Protein AF-A0A2S0WEH7-F1 (afdb_monomer_lite)

Secondary structure (DSSP, 8-state):
--EEEEEEEEEEEEE-TTS-EEEEEEEEEEEEEETTEEEEEE-TTS-EEEEETT-EEEEE-TT-SS-EEEEE-TT--GGGEEEEE-SSSSSEEEEE-SSEEEEEETTEEEEEEEEEE--GGGSSSTT-----EE---

pLDDT: mean 78.18, std 14.13, range [44.03, 96.31]

Foldseek 3Di:
DDWDWDKDWDWDWDQDPVRDTDTHDTDIATEGHRPFWLDWDQFPVRWIWTAGPQFFIWIHDPPDNYTDGQGGDHPDDSVQWAAEAEPPDAHWTWGDDPQKIFIAHSNHRHHGPDIDGRDPVVDPDPPDDRNHHYDDD

Structure (mmCIF, N/CA/C/O backbone):
data_AF-A0A2S0WEH7-F1
#
_entry.id   AF-A0A2S0WEH7-F1
#
loop_
_atom_site.group_PDB
_atom_site.id
_atom_site.type_symbol
_atom_site.label_atom_id
_atom_site.label_alt_id
_atom_site.label_comp_id
_atom_site.label_asym_id
_atom_site.label_entity_id
_atom_site.label_seq_id
_atom_site.pdbx_PDB_ins_code
_atom_site.Cartn_x
_atom_site.Cartn_y
_atom_site.Cartn_z
_atom_site.occupancy
_atom_site.B_iso_or_equiv
_atom_site.auth_seq_id
_atom_site.auth_comp_id
_atom_site.auth_asym_id
_atom_site.auth_atom_id
_atom_site.pdbx_PDB_model_num
ATOM 1 N N . MET A 1 1 ? -10.963 -15.160 -15.995 1.00 47.75 1 MET A N 1
ATOM 2 C CA . MET A 1 1 ? -10.439 -13.936 -15.354 1.00 47.75 1 MET A CA 1
ATOM 3 C C . MET A 1 1 ? -9.710 -13.142 -16.419 1.00 47.75 1 MET A C 1
ATOM 5 O O . MET A 1 1 ? -8.729 -13.649 -16.949 1.00 47.75 1 MET A O 1
ATOM 9 N N . GLU A 1 2 ? -10.223 -11.970 -16.785 1.00 44.03 2 GLU A N 1
ATOM 10 C CA . GLU A 1 2 ? -9.521 -11.043 -17.680 1.00 44.03 2 GLU A CA 1
ATOM 11 C C . GLU A 1 2 ? -8.409 -10.333 -16.908 1.00 44.03 2 GLU A C 1
ATOM 13 O O . GLU A 1 2 ? -8.618 -9.864 -15.787 1.00 44.03 2 GLU A O 1
ATOM 18 N N . ARG A 1 3 ? -7.218 -10.292 -17.502 1.00 55.59 3 ARG A N 1
ATOM 19 C CA . ARG A 1 3 ? -6.068 -9.551 -16.986 1.00 55.59 3 ARG A CA 1
ATOM 20 C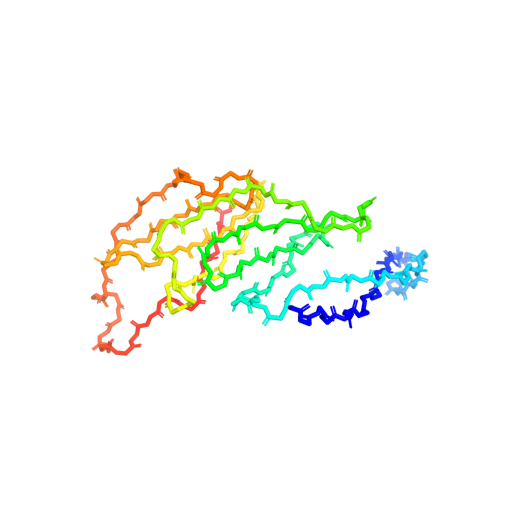 C . ARG A 1 3 ? -5.909 -8.293 -17.835 1.00 55.59 3 ARG A C 1
ATOM 22 O O . ARG A 1 3 ? -5.928 -8.412 -19.060 1.00 55.59 3 ARG A O 1
ATOM 29 N N . ASN A 1 4 ? -5.739 -7.124 -17.221 1.00 58.50 4 ASN A N 1
ATOM 30 C CA . ASN A 1 4 ? -5.392 -5.919 -17.967 1.00 58.50 4 ASN A CA 1
ATOM 31 C C . ASN A 1 4 ? -3.880 -5.820 -18.121 1.00 58.50 4 ASN A C 1
ATOM 33 O O . ASN A 1 4 ? -3.111 -6.027 -17.183 1.00 58.50 4 ASN A O 1
ATOM 37 N N . ARG A 1 5 ? -3.455 -5.468 -19.332 1.00 58.88 5 ARG A N 1
ATOM 38 C CA . ARG A 1 5 ? -2.077 -5.055 -19.574 1.00 58.88 5 ARG A CA 1
ATOM 39 C C . ARG A 1 5 ? -1.974 -3.574 -19.253 1.00 58.88 5 ARG A C 1
ATOM 41 O O . ARG A 1 5 ? -2.567 -2.747 -19.941 1.00 58.88 5 ARG A O 1
ATOM 48 N N . SER A 1 6 ? -1.235 -3.256 -18.205 1.00 57.44 6 SER A N 1
ATOM 49 C CA . SER A 1 6 ? -0.834 -1.898 -17.877 1.00 57.44 6 SER A CA 1
ATOM 50 C C . SER A 1 6 ? 0.558 -1.662 -18.438 1.00 57.44 6 SER A C 1
ATOM 52 O O . SER A 1 6 ? 1.495 -2.400 -18.145 1.00 57.44 6 SER A O 1
ATOM 54 N N . PHE A 1 7 ? 0.679 -0.636 -19.268 1.00 59.78 7 PHE A N 1
ATOM 55 C CA . PHE A 1 7 ? 1.951 -0.205 -19.826 1.00 59.78 7 PHE A CA 1
ATOM 56 C C . PHE A 1 7 ? 2.533 0.849 -18.890 1.00 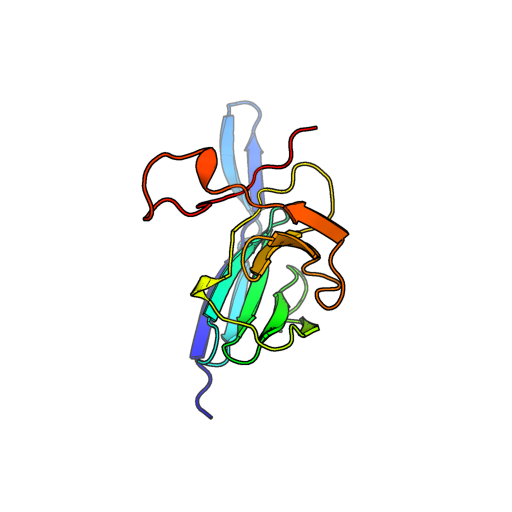59.78 7 PHE A C 1
ATOM 58 O O . PHE A 1 7 ? 1.897 1.870 -18.626 1.00 59.78 7 PHE A O 1
ATOM 65 N N . LEU A 1 8 ? 3.709 0.566 -18.347 1.00 59.88 8 LEU A N 1
ATOM 66 C CA . LEU A 1 8 ? 4.461 1.456 -17.478 1.00 59.88 8 LEU A CA 1
ATOM 67 C C . LEU A 1 8 ? 5.755 1.822 -18.193 1.00 59.88 8 LEU A C 1
ATOM 69 O O . LEU A 1 8 ? 6.469 0.953 -18.682 1.00 59.88 8 LEU A O 1
ATOM 73 N N . THR A 1 9 ? 6.075 3.107 -18.229 1.00 53.28 9 THR A N 1
ATOM 74 C CA . THR A 1 9 ? 7.368 3.582 -18.716 1.00 53.28 9 THR A CA 1
ATOM 75 C C . THR A 1 9 ? 8.192 3.984 -17.504 1.00 53.28 9 THR A C 1
ATOM 77 O O . THR A 1 9 ? 7.871 4.963 -16.832 1.00 53.28 9 THR A O 1
ATOM 80 N N . ALA A 1 10 ? 9.227 3.204 -17.200 1.00 60.03 10 ALA A N 1
ATOM 81 C CA . ALA A 1 10 ? 10.231 3.564 -16.209 1.00 60.03 10 ALA A CA 1
ATOM 82 C C . ALA A 1 10 ? 11.394 4.260 -16.918 1.00 60.03 10 ALA A C 1
ATOM 84 O O . ALA A 1 10 ? 11.746 3.904 -18.040 1.00 60.03 10 ALA A O 1
ATOM 85 N N . PHE A 1 11 ? 11.991 5.255 -16.279 1.00 60.12 11 PHE A N 1
ATOM 86 C CA . PHE A 1 11 ? 13.160 5.937 -16.813 1.00 60.12 11 PHE A CA 1
ATOM 87 C C . PHE A 1 11 ? 14.046 6.439 -15.679 1.00 60.12 11 PHE A C 1
ATOM 89 O O . PHE A 1 11 ? 13.569 6.741 -14.583 1.00 60.12 11 PHE A O 1
ATOM 96 N N . GLU A 1 12 ? 15.341 6.521 -15.945 1.00 65.38 12 GLU A N 1
ATOM 97 C CA . GLU A 1 12 ? 16.296 7.201 -15.082 1.00 65.38 12 GLU A CA 1
ATOM 98 C C . GLU A 1 12 ? 16.364 8.677 -15.481 1.00 65.38 12 GLU A C 1
ATOM 100 O O . GLU A 1 12 ? 16.206 9.033 -16.649 1.00 65.38 12 GLU A O 1
ATOM 105 N N . VAL A 1 13 ? 16.579 9.558 -14.507 1.00 70.62 13 VAL A N 1
ATOM 106 C CA . VAL A 1 13 ? 16.811 10.982 -14.767 1.00 70.62 13 VAL A CA 1
ATOM 107 C C . VAL A 1 13 ? 18.231 11.302 -14.341 1.00 70.62 13 VAL A C 1
ATOM 109 O O . VAL A 1 13 ? 18.580 11.145 -13.170 1.00 70.62 13 VAL A O 1
ATOM 112 N N . HIS A 1 14 ? 19.043 11.738 -15.296 1.00 67.25 14 HIS A N 1
ATOM 113 C CA . HIS A 1 14 ? 20.338 12.334 -15.029 1.00 67.25 14 HIS A CA 1
ATOM 114 C C . HIS A 1 14 ? 20.150 13.831 -14.787 1.00 6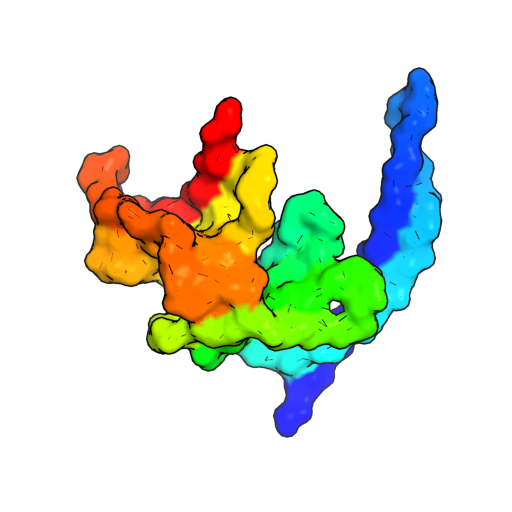7.25 14 HIS A C 1
ATOM 116 O O . HIS A 1 14 ? 19.476 14.506 -15.564 1.00 67.25 14 HIS A O 1
ATOM 122 N N . VAL A 1 15 ? 20.730 14.335 -13.700 1.00 71.44 15 VAL A N 1
ATOM 123 C CA . VAL A 1 15 ? 20.765 15.770 -13.407 1.00 71.44 15 VAL A CA 1
ATOM 124 C C . VAL A 1 15 ? 22.168 16.261 -13.731 1.00 71.44 15 VAL A C 1
ATOM 126 O O . VAL A 1 15 ? 23.126 15.897 -13.045 1.00 71.44 15 VAL A O 1
ATOM 129 N N . SER A 1 16 ? 22.277 17.041 -14.800 1.00 71.88 16 SER A N 1
ATOM 130 C CA . SER A 1 16 ? 23.531 17.656 -15.233 1.00 71.88 16 SER A CA 1
ATOM 131 C C . SER A 1 16 ? 23.881 18.858 -14.344 1.00 71.88 16 SER A C 1
ATOM 133 O O . SER A 1 16 ? 23.037 19.391 -13.626 1.00 71.88 16 SER A O 1
ATOM 135 N N . GLY A 1 17 ? 25.147 19.289 -14.362 1.00 66.12 17 GLY A N 1
ATOM 136 C CA . GLY A 1 17 ? 25.643 20.377 -13.501 1.00 66.12 17 GLY A CA 1
ATOM 137 C C . GLY A 1 17 ? 25.072 21.774 -13.794 1.00 66.12 17 GLY A C 1
ATOM 138 O O . GLY A 1 17 ? 25.369 22.712 -13.062 1.00 66.12 17 GLY A O 1
ATOM 139 N N . ASP A 1 18 ? 24.285 21.915 -14.856 1.00 83.81 18 ASP A N 1
ATOM 140 C CA . ASP A 1 18 ? 23.532 23.101 -15.273 1.00 83.81 18 ASP A CA 1
ATOM 141 C C . ASP A 1 18 ? 22.020 22.976 -14.991 1.00 83.81 18 ASP A C 1
ATOM 143 O O . ASP A 1 18 ? 21.218 23.710 -15.567 1.00 83.81 18 ASP A O 1
ATOM 147 N N . ASP A 1 19 ? 21.633 22.055 -14.101 1.00 69.38 19 ASP A N 1
ATOM 148 C CA . ASP A 1 19 ? 20.252 21.766 -13.692 1.00 69.38 19 ASP A CA 1
ATOM 149 C C . ASP A 1 19 ? 19.334 21.287 -14.834 1.00 69.38 19 ASP A C 1
ATOM 151 O O . ASP A 1 19 ? 18.106 21.265 -14.695 1.00 69.38 19 ASP A O 1
ATOM 155 N N . THR A 1 20 ? 19.897 20.846 -15.964 1.00 72.44 20 THR A N 1
ATOM 156 C CA . THR A 1 20 ? 19.110 20.183 -17.006 1.00 72.44 20 THR A CA 1
ATOM 157 C C . THR A 1 20 ? 18.817 18.735 -16.622 1.00 72.44 20 THR A C 1
ATOM 159 O O . THR A 1 20 ? 19.693 17.997 -16.161 1.00 72.44 20 THR A O 1
ATOM 162 N N . LEU A 1 21 ? 17.564 18.323 -16.828 1.00 74.88 21 LEU A N 1
ATOM 163 C CA . LEU A 1 21 ? 17.095 16.962 -16.583 1.00 74.88 21 LEU A CA 1
ATOM 164 C C . LEU A 1 21 ? 17.119 16.169 -17.889 1.00 74.88 21 LEU A C 1
ATOM 166 O O . LEU A 1 21 ? 16.286 16.402 -18.766 1.00 74.88 21 LEU A O 1
ATOM 170 N N . ASP A 1 22 ? 18.026 15.203 -17.989 1.00 75.62 22 ASP A N 1
ATOM 171 C CA . ASP A 1 22 ? 18.103 14.299 -19.133 1.00 75.62 22 ASP A CA 1
ATOM 172 C C . ASP A 1 22 ? 17.516 12.937 -18.781 1.00 75.62 22 ASP A C 1
ATOM 174 O O . ASP A 1 22 ? 17.928 12.268 -17.831 1.00 75.62 22 ASP A O 1
ATOM 178 N N . THR A 1 23 ? 16.535 12.504 -19.568 1.00 70.69 23 THR A N 1
ATOM 179 C CA . THR A 1 23 ? 15.921 11.185 -19.413 1.00 70.69 23 THR A CA 1
ATOM 180 C C . THR A 1 23 ? 16.838 10.124 -20.020 1.00 70.69 23 THR A C 1
ATOM 182 O O . THR A 1 23 ? 17.153 10.174 -21.207 1.00 70.69 23 THR A O 1
ATOM 185 N N . GLN A 1 24 ? 17.267 9.151 -19.224 1.00 64.25 24 GLN A N 1
ATOM 186 C CA . GLN A 1 24 ? 18.135 8.053 -19.645 1.00 64.25 24 GLN A CA 1
ATOM 187 C C . GLN A 1 24 ? 17.497 6.702 -19.301 1.00 64.25 24 GLN A C 1
ATOM 189 O O . GLN A 1 24 ? 16.593 6.616 -18.477 1.00 64.25 24 GLN A O 1
ATOM 194 N N . GLN A 1 25 ? 17.943 5.637 -19.972 1.00 61.75 25 GLN A N 1
ATOM 195 C CA . GLN A 1 25 ? 17.495 4.258 -19.718 1.00 61.75 25 GLN A CA 1
ATOM 196 C C . GLN A 1 25 ? 15.963 4.087 -19.666 1.00 61.75 25 GLN A C 1
ATOM 198 O O . GLN A 1 25 ? 15.408 3.481 -18.747 1.00 61.75 25 GLN A O 1
ATOM 203 N N . VAL A 1 26 ? 15.262 4.631 -20.666 1.00 63.16 26 VAL A N 1
ATOM 204 C CA . VAL A 1 26 ? 13.810 4.456 -20.792 1.00 63.16 26 VAL A CA 1
ATOM 205 C C . VAL A 1 26 ? 13.509 2.980 -21.040 1.00 63.16 26 VAL A C 1
ATOM 207 O O . VAL A 1 26 ? 13.898 2.416 -22.060 1.00 63.16 26 VAL A O 1
ATOM 210 N N . THR A 1 27 ? 12.812 2.363 -20.096 1.00 59.00 27 THR A N 1
ATOM 211 C CA . THR A 1 27 ? 12.404 0.963 -20.146 1.00 59.00 27 THR A CA 1
ATOM 212 C C . THR A 1 27 ? 10.885 0.896 -20.146 1.00 59.00 27 THR A C 1
ATOM 214 O O . THR A 1 27 ? 10.222 1.307 -19.191 1.00 59.00 27 THR A O 1
ATOM 217 N N . GLU A 1 28 ? 10.322 0.365 -21.228 1.00 56.72 28 GLU A N 1
ATOM 218 C CA . GLU A 1 28 ? 8.902 0.034 -21.293 1.00 56.72 28 GLU A CA 1
ATOM 219 C C . GLU A 1 28 ? 8.666 -1.308 -20.597 1.00 56.72 28 GLU A C 1
ATOM 221 O O . GLU A 1 28 ? 9.157 -2.353 -21.027 1.00 56.72 28 GLU A O 1
ATOM 226 N N . GLN A 1 29 ? 7.906 -1.282 -19.508 1.00 56.62 29 GLN A N 1
ATOM 227 C CA . GLN A 1 29 ? 7.431 -2.470 -18.819 1.00 56.62 29 GLN A CA 1
ATOM 228 C C . GLN A 1 29 ? 5.956 -2.692 -19.134 1.00 56.62 29 GLN A C 1
ATOM 230 O O . GLN A 1 29 ? 5.098 -1.841 -18.895 1.00 56.62 29 GLN A O 1
ATOM 235 N N . VAL A 1 30 ? 5.649 -3.880 -19.648 1.00 53.25 30 VAL A N 1
ATOM 236 C CA . VAL A 1 30 ? 4.270 -4.346 -19.785 1.00 53.25 30 VAL A CA 1
ATOM 237 C C . VAL A 1 30 ? 3.952 -5.193 -18.570 1.00 53.25 30 VAL A C 1
ATOM 239 O O . VAL A 1 30 ? 4.392 -6.334 -18.464 1.00 53.25 30 VAL A O 1
ATOM 242 N N . MET A 1 31 ? 3.166 -4.637 -17.663 1.00 58.44 31 MET A N 1
ATOM 243 C CA . MET A 1 31 ? 2.711 -5.338 -16.478 1.00 58.44 31 MET A CA 1
ATOM 244 C C . MET A 1 31 ? 1.340 -5.940 -16.734 1.00 58.44 31 MET A C 1
ATOM 246 O O . MET A 1 31 ? 0.423 -5.270 -17.209 1.00 58.44 31 MET A O 1
ATOM 250 N N . THR A 1 32 ? 1.174 -7.212 -16.395 1.00 55.25 32 THR A N 1
ATOM 251 C CA . THR A 1 32 ? -0.141 -7.848 -16.445 1.00 55.25 32 THR A CA 1
ATOM 252 C C . THR A 1 32 ? -0.766 -7.782 -15.057 1.00 55.25 32 THR A C 1
ATOM 254 O O . THR A 1 32 ? -0.521 -8.639 -14.212 1.00 55.25 32 THR A O 1
ATOM 257 N N . LEU A 1 33 ? -1.567 -6.747 -14.822 1.00 59.53 33 LEU A N 1
ATOM 258 C CA . LEU A 1 33 ? -2.309 -6.577 -13.582 1.00 59.53 33 LEU A CA 1
ATOM 259 C C . LEU A 1 33 ? -3.652 -7.315 -13.689 1.00 59.53 33 LEU A C 1
ATOM 261 O O . LEU A 1 33 ? -4.369 -7.221 -14.687 1.00 59.53 33 LEU A O 1
ATOM 265 N N . ASN A 1 34 ? -4.021 -8.068 -12.656 1.00 60.78 34 ASN A N 1
ATOM 266 C CA . ASN A 1 34 ? -5.401 -8.515 -12.518 1.00 60.78 34 ASN A CA 1
ATOM 267 C C . ASN A 1 34 ? -6.322 -7.285 -12.361 1.00 60.78 34 ASN A C 1
ATOM 269 O O . ASN A 1 34 ? -5.940 -6.274 -11.779 1.00 60.78 34 ASN A O 1
ATOM 273 N N . ASN A 1 35 ? -7.549 -7.352 -12.878 1.00 60.81 35 ASN A N 1
ATOM 274 C CA . ASN A 1 35 ? -8.519 -6.245 -12.803 1.00 60.81 35 ASN A CA 1
ATOM 275 C C . ASN A 1 35 ? -9.071 -5.974 -11.388 1.00 60.81 35 ASN A C 1
ATOM 277 O O . ASN A 1 35 ? -9.979 -5.164 -11.223 1.00 60.81 35 ASN A O 1
ATOM 281 N N . ASP A 1 36 ? -8.567 -6.666 -10.372 1.00 74.00 36 ASP A N 1
ATOM 282 C CA . ASP A 1 36 ? -9.082 -6.676 -9.008 1.00 74.00 36 ASP A CA 1
ATOM 283 C C . ASP A 1 36 ? -8.268 -5.805 -8.036 1.00 74.00 36 ASP A C 1
ATOM 285 O O . ASP A 1 36 ? -8.497 -5.884 -6.830 1.00 74.00 36 ASP A O 1
ATOM 289 N N . PHE A 1 37 ? -7.366 -4.942 -8.518 1.00 81.88 37 PHE A N 1
ATOM 290 C CA . PHE A 1 37 ? -6.609 -4.045 -7.642 1.00 81.88 37 PHE A CA 1
ATOM 291 C C . PHE A 1 37 ? -7.455 -2.906 -7.059 1.00 81.88 37 PHE A C 1
ATOM 293 O O . PHE A 1 37 ? -8.056 -2.108 -7.777 1.00 81.88 37 PHE A O 1
ATOM 300 N N . ALA A 1 38 ? -7.453 -2.802 -5.731 1.00 87.81 38 ALA A N 1
ATOM 301 C CA . ALA A 1 38 ? -8.121 -1.756 -4.964 1.00 87.81 38 ALA A CA 1
ATOM 302 C C . ALA A 1 38 ? -7.233 -0.515 -4.776 1.00 87.81 38 ALA A C 1
ATOM 304 O O . ALA A 1 38 ? -7.728 0.620 -4.737 1.00 87.81 38 ALA A O 1
ATOM 305 N N . VAL A 1 39 ? -5.922 -0.737 -4.636 1.00 89.75 39 VAL A N 1
ATOM 306 C CA . VAL A 1 39 ? -4.905 0.280 -4.348 1.00 89.75 39 VAL A CA 1
ATOM 307 C C . VAL A 1 39 ? -3.702 0.083 -5.261 1.00 89.75 39 VAL A C 1
ATOM 309 O O . VAL A 1 39 ? -3.184 -1.024 -5.371 1.00 89.75 39 VAL A O 1
ATOM 312 N N . THR A 1 40 ? -3.221 1.194 -5.820 1.00 89.56 40 THR A N 1
ATOM 313 C CA . THR A 1 40 ? -1.950 1.291 -6.546 1.00 89.56 40 THR A CA 1
ATOM 314 C C . THR A 1 40 ? -1.166 2.493 -6.025 1.00 89.56 40 THR A C 1
ATOM 316 O O . THR A 1 40 ? -1.714 3.601 -5.909 1.00 89.56 40 THR A O 1
ATOM 319 N N . ARG A 1 41 ? 0.112 2.289 -5.690 1.00 87.31 41 ARG A N 1
ATOM 320 C CA . ARG A 1 41 ? 1.004 3.337 -5.177 1.00 87.31 41 ARG A CA 1
ATOM 321 C C . ARG A 1 41 ? 2.411 3.206 -5.730 1.00 87.31 41 ARG A C 1
ATOM 323 O O . ARG A 1 41 ? 3.009 2.142 -5.648 1.00 87.31 41 ARG A O 1
ATOM 330 N N . THR A 1 42 ? 2.960 4.315 -6.206 1.00 84.56 42 THR A N 1
ATOM 331 C CA . THR A 1 42 ? 4.394 4.420 -6.467 1.00 84.56 42 THR A CA 1
ATOM 332 C C . THR A 1 42 ? 5.122 4.536 -5.135 1.00 84.56 42 THR A C 1
ATOM 334 O O . THR A 1 42 ? 4.806 5.393 -4.311 1.00 84.56 42 THR A O 1
ATOM 337 N N . LEU A 1 43 ? 6.070 3.636 -4.911 1.00 84.88 43 LEU A N 1
ATOM 338 C CA . LEU A 1 43 ? 6.926 3.597 -3.739 1.00 84.88 43 LEU A CA 1
ATOM 339 C C . LEU A 1 43 ? 8.178 4.432 -4.009 1.00 84.88 43 LEU A C 1
ATOM 341 O O . LEU A 1 43 ? 8.590 4.646 -5.150 1.00 84.88 43 LEU A O 1
ATOM 345 N N . ARG A 1 44 ? 8.826 4.892 -2.942 1.00 73.25 44 ARG A N 1
ATOM 346 C CA . ARG A 1 44 ? 9.890 5.903 -3.012 1.00 73.25 44 ARG A CA 1
ATOM 347 C C . ARG A 1 44 ? 11.071 5.540 -3.918 1.00 73.25 44 ARG A C 1
ATOM 349 O O . ARG A 1 44 ? 11.713 6.424 -4.472 1.00 73.25 44 ARG A O 1
ATOM 356 N N . ARG A 1 45 ? 11.372 4.250 -4.071 1.00 74.31 45 ARG A N 1
ATOM 357 C CA . ARG A 1 45 ? 12.451 3.756 -4.937 1.00 74.31 45 ARG A CA 1
ATOM 358 C C . ARG A 1 45 ? 11.966 3.429 -6.353 1.00 74.31 45 ARG A C 1
ATOM 360 O O . ARG A 1 45 ? 12.593 2.616 -7.012 1.00 74.31 45 ARG A O 1
ATOM 367 N N . GLY A 1 46 ? 10.861 4.009 -6.821 1.00 72.44 46 GLY A N 1
ATOM 368 C CA . GLY A 1 46 ? 10.319 3.767 -8.166 1.00 72.44 46 GLY A CA 1
ATOM 369 C C . GLY A 1 46 ? 9.672 2.389 -8.352 1.00 72.44 46 GLY A C 1
ATOM 370 O O . GLY A 1 46 ? 9.320 2.022 -9.468 1.00 72.44 46 GLY A O 1
ATOM 371 N N . GLU A 1 47 ? 9.526 1.618 -7.275 1.00 84.06 47 GLU A N 1
ATOM 372 C CA . GLU A 1 47 ? 8.747 0.377 -7.240 1.00 84.06 47 GLU A CA 1
ATOM 373 C C . GLU A 1 47 ? 7.252 0.721 -7.190 1.00 84.06 47 GLU A C 1
ATOM 375 O O . GLU A 1 47 ? 6.883 1.843 -6.841 1.00 84.06 47 GLU A O 1
ATOM 380 N N . ASN A 1 48 ? 6.372 -0.234 -7.484 1.00 85.94 48 ASN A N 1
ATOM 381 C CA . ASN A 1 48 ? 4.927 -0.029 -7.344 1.00 85.94 48 ASN A CA 1
ATOM 382 C C . ASN A 1 48 ? 4.329 -1.035 -6.359 1.00 85.94 48 ASN A C 1
ATOM 384 O O . ASN A 1 48 ? 4.518 -2.237 -6.510 1.00 85.94 48 ASN A O 1
ATOM 388 N N . GLY A 1 49 ? 3.605 -0.542 -5.361 1.00 89.62 49 GLY A N 1
ATOM 389 C CA . GLY A 1 49 ? 2.820 -1.338 -4.429 1.00 89.62 49 GLY A CA 1
ATOM 390 C C . GLY A 1 49 ? 1.380 -1.488 -4.915 1.00 89.62 49 GLY A C 1
ATOM 391 O O . GLY A 1 49 ? 0.751 -0.504 -5.321 1.00 89.62 49 GLY A O 1
ATOM 392 N N . PHE A 1 50 ? 0.850 -2.706 -4.835 1.00 91.31 50 PHE A N 1
ATOM 393 C CA . PHE A 1 50 ? -0.534 -3.022 -5.180 1.00 91.31 50 PHE A CA 1
ATOM 394 C C . PHE A 1 50 ? -1.221 -3.770 -4.042 1.00 91.31 50 PHE A C 1
ATOM 396 O O . PHE A 1 50 ? -0.621 -4.650 -3.429 1.00 91.31 50 PHE A O 1
ATOM 403 N N . ILE A 1 51 ? -2.484 -3.444 -3.776 1.00 92.81 51 ILE A N 1
ATOM 404 C CA . ILE A 1 51 ? -3.351 -4.248 -2.907 1.00 92.81 51 ILE A CA 1
ATOM 405 C C . ILE A 1 51 ? -4.624 -4.546 -3.675 1.00 92.81 51 ILE A C 1
ATOM 407 O O . ILE A 1 51 ? -5.238 -3.631 -4.231 1.00 92.81 51 ILE A O 1
ATOM 411 N N . ASP A 1 52 ? -5.017 -5.810 -3.725 1.00 90.31 52 ASP A N 1
ATOM 412 C CA . ASP A 1 52 ? -6.255 -6.208 -4.382 1.00 90.31 52 ASP A CA 1
ATOM 413 C C . ASP A 1 52 ? -7.481 -6.186 -3.467 1.00 90.31 52 ASP A C 1
ATOM 415 O O . ASP A 1 52 ? -7.398 -5.964 -2.259 1.00 90.31 52 ASP A O 1
ATOM 419 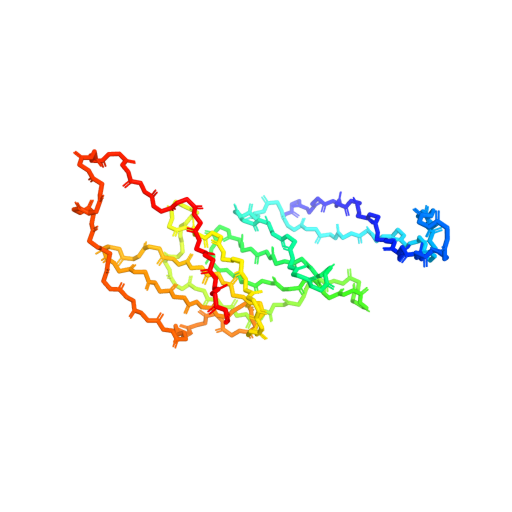N N . ASN A 1 53 ? -8.650 -6.398 -4.066 1.00 88.69 53 ASN A N 1
ATOM 420 C CA . ASN A 1 53 ? -9.937 -6.371 -3.375 1.00 88.69 53 ASN A CA 1
ATOM 421 C C . ASN A 1 53 ? -10.086 -7.468 -2.307 1.00 88.69 53 ASN A C 1
ATOM 423 O O . ASN A 1 53 ? -10.990 -7.372 -1.482 1.00 88.69 53 ASN A O 1
ATOM 427 N N . VAL A 1 54 ? -9.234 -8.500 -2.313 1.00 90.69 54 VAL A N 1
ATOM 428 C CA . VAL A 1 54 ? -9.230 -9.566 -1.296 1.00 90.69 54 VAL A CA 1
ATOM 429 C C . VAL A 1 54 ? -8.091 -9.404 -0.280 1.00 90.69 54 VAL A C 1
ATOM 431 O O . VAL A 1 54 ? -7.949 -10.235 0.613 1.00 90.69 54 VAL A O 1
ATOM 434 N N . GLY A 1 55 ? -7.303 -8.328 -0.382 1.00 92.94 55 GLY A N 1
ATOM 435 C CA . GLY A 1 55 ? -6.245 -7.975 0.560 1.00 92.94 55 GLY A CA 1
ATOM 436 C C . GLY A 1 55 ? -4.880 -8.597 0.277 1.00 92.94 55 GLY A C 1
ATOM 437 O O . GLY A 1 55 ? -4.010 -8.518 1.142 1.00 92.94 55 GLY A O 1
ATOM 438 N N . ARG A 1 56 ? -4.649 -9.208 -0.892 1.00 93.94 56 ARG A N 1
ATOM 439 C CA . ARG A 1 56 ? -3.298 -9.642 -1.295 1.00 93.94 56 ARG A CA 1
ATOM 440 C C . ARG A 1 56 ? -2.460 -8.415 -1.643 1.00 93.94 56 ARG A C 1
ATOM 442 O O . ARG A 1 56 ? -2.934 -7.518 -2.343 1.00 93.94 56 ARG A O 1
ATOM 449 N N . VAL A 1 57 ? -1.226 -8.390 -1.157 1.00 94.06 57 VAL A N 1
ATOM 450 C CA . VAL A 1 57 ? -0.295 -7.267 -1.303 1.00 94.06 57 VAL A CA 1
ATOM 451 C C . VAL A 1 57 ? 0.846 -7.677 -2.212 1.00 94.06 57 VAL A C 1
ATOM 453 O O . VAL A 1 57 ? 1.421 -8.753 -2.051 1.00 94.06 57 VAL A O 1
ATOM 456 N N . PHE A 1 58 ? 1.173 -6.807 -3.156 1.00 91.56 58 PHE A N 1
ATOM 457 C CA . PHE A 1 58 ? 2.211 -7.046 -4.140 1.00 91.56 58 PHE A CA 1
ATOM 458 C C . PHE A 1 58 ? 3.172 -5.869 -4.225 1.00 91.56 58 PHE A C 1
ATOM 460 O O . PHE A 1 58 ? 2.766 -4.714 -4.068 1.00 91.56 58 PHE A O 1
ATOM 467 N N . ILE A 1 59 ? 4.426 -6.163 -4.554 1.00 89.88 59 ILE A N 1
ATOM 468 C CA . ILE A 1 59 ? 5.414 -5.169 -4.967 1.00 89.88 59 ILE A CA 1
ATOM 469 C C . ILE A 1 59 ? 5.889 -5.526 -6.367 1.00 89.88 59 ILE A C 1
ATOM 471 O O . ILE A 1 59 ? 6.416 -6.610 -6.605 1.00 89.88 59 ILE A O 1
ATOM 475 N N . ASN A 1 60 ? 5.760 -4.587 -7.295 1.00 85.31 60 ASN A N 1
ATOM 476 C CA . ASN A 1 60 ? 6.527 -4.635 -8.522 1.00 85.31 60 ASN A CA 1
ATOM 477 C C . ASN A 1 60 ? 7.864 -3.934 -8.330 1.00 85.31 60 ASN A C 1
ATOM 479 O O . ASN A 1 60 ? 7.923 -2.704 -8.211 1.00 85.31 60 ASN A O 1
ATOM 483 N N . ARG A 1 61 ? 8.924 -4.736 -8.323 1.00 82.06 61 ARG A N 1
ATOM 484 C CA . ARG A 1 61 ? 10.298 -4.249 -8.281 1.00 82.06 61 ARG A CA 1
ATOM 485 C C . ARG A 1 61 ? 10.734 -3.796 -9.670 1.00 82.06 61 ARG A C 1
ATOM 487 O O . ARG A 1 61 ? 10.221 -4.273 -10.676 1.00 82.06 61 ARG A O 1
ATOM 494 N N . ARG A 1 62 ? 11.692 -2.871 -9.726 1.00 72.44 62 ARG A N 1
ATOM 495 C CA . ARG A 1 62 ? 12.183 -2.298 -10.993 1.00 72.44 62 ARG A CA 1
ATOM 496 C C . ARG A 1 62 ? 12.787 -3.344 -11.932 1.00 72.44 62 ARG A C 1
ATOM 498 O O . ARG A 1 62 ? 12.683 -3.205 -13.143 1.00 72.44 62 ARG A O 1
ATOM 505 N N . ASP A 1 63 ? 13.395 -4.376 -11.369 1.00 72.44 63 ASP A N 1
ATOM 506 C CA . ASP A 1 63 ? 14.085 -5.465 -12.057 1.00 72.44 63 ASP A CA 1
ATOM 507 C C . ASP A 1 63 ? 13.205 -6.701 -12.302 1.00 72.44 63 ASP A C 1
ATOM 509 O O . ASP A 1 63 ? 13.672 -7.674 -12.894 1.00 72.44 63 ASP A O 1
ATOM 513 N N . SER A 1 64 ? 11.933 -6.671 -11.886 1.00 68.31 64 SER A N 1
ATOM 514 C CA . SER A 1 64 ? 10.993 -7.773 -12.097 1.00 68.31 64 SER A CA 1
ATOM 515 C C . SER A 1 64 ? 10.018 -7.470 -13.231 1.00 68.31 64 SER A C 1
ATOM 517 O O . SER A 1 64 ? 9.513 -6.357 -13.356 1.00 68.31 64 SER A O 1
ATOM 519 N N . ALA A 1 65 ? 9.730 -8.484 -14.049 1.00 68.44 65 ALA A N 1
ATOM 520 C CA . ALA A 1 65 ? 8.691 -8.404 -15.075 1.00 68.44 65 ALA A CA 1
ATOM 521 C C . ALA A 1 65 ? 7.276 -8.520 -14.481 1.00 68.44 65 ALA A C 1
ATOM 523 O O . ALA A 1 65 ? 6.329 -7.956 -15.028 1.00 68.44 65 ALA A O 1
ATOM 524 N N . ASP A 1 66 ? 7.145 -9.235 -13.360 1.00 73.50 66 ASP A N 1
ATOM 525 C CA . ASP A 1 66 ? 5.871 -9.510 -12.701 1.00 73.50 66 ASP A CA 1
ATOM 526 C C . ASP A 1 66 ? 5.863 -8.982 -11.253 1.00 73.50 66 ASP A C 1
ATOM 528 O O . ASP A 1 66 ? 6.890 -9.056 -10.563 1.00 73.50 66 ASP A O 1
ATOM 532 N N . PRO A 1 67 ? 4.710 -8.502 -10.746 1.00 81.25 67 PRO A N 1
ATOM 533 C CA . PRO A 1 67 ? 4.556 -8.161 -9.337 1.00 81.25 67 PRO A CA 1
ATOM 534 C C . PRO A 1 67 ? 4.761 -9.380 -8.429 1.00 81.25 67 PRO A C 1
ATOM 536 O O . PRO A 1 67 ? 4.147 -10.432 -8.611 1.00 81.25 67 PRO A O 1
ATOM 539 N N . GLU A 1 68 ? 5.583 -9.213 -7.401 1.00 88.38 68 GLU A N 1
ATOM 540 C CA . GLU A 1 68 ? 5.827 -10.210 -6.363 1.00 88.38 68 GLU A CA 1
ATOM 541 C C . GLU A 1 68 ? 4.723 -10.137 -5.305 1.00 88.38 68 GLU A C 1
ATOM 543 O O . GLU A 1 68 ? 4.459 -9.062 -4.773 1.00 88.38 68 GLU A O 1
ATOM 548 N N . LEU A 1 69 ? 4.096 -11.269 -4.970 1.00 90.94 69 LEU A N 1
ATOM 549 C CA . LEU A 1 69 ? 3.197 -11.368 -3.817 1.00 90.94 69 LEU A CA 1
ATOM 550 C C . LEU A 1 69 ? 4.025 -11.320 -2.528 1.00 90.94 69 LEU A C 1
ATOM 552 O O . LEU A 1 69 ? 4.771 -12.256 -2.244 1.00 90.94 69 LEU A O 1
ATOM 556 N N . THR A 1 70 ? 3.862 -10.264 -1.736 1.00 94.19 70 THR A N 1
ATOM 557 C CA . THR A 1 70 ? 4.610 -10.066 -0.485 1.00 94.19 70 THR A CA 1
ATOM 558 C C . THR A 1 70 ? 3.835 -10.496 0.751 1.00 94.19 70 THR A C 1
ATOM 560 O O . THR A 1 70 ? 4.436 -10.714 1.799 1.00 94.19 70 THR A O 1
ATOM 563 N N . GLY A 1 71 ? 2.512 -10.634 0.643 1.00 96.06 71 GLY A N 1
ATOM 564 C CA . GLY A 1 71 ? 1.689 -11.115 1.742 1.00 96.06 71 GLY A CA 1
ATOM 565 C C . GLY A 1 71 ? 0.203 -10.833 1.576 1.00 96.06 71 GLY A C 1
ATOM 566 O O . GLY A 1 71 ? -0.284 -10.555 0.476 1.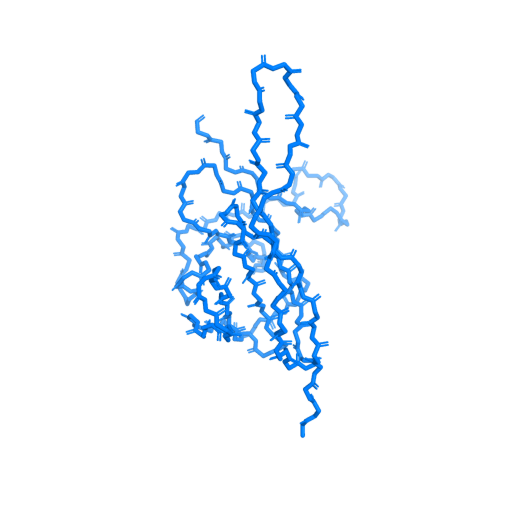00 96.06 71 GLY A O 1
ATOM 567 N N . SER A 1 72 ? -0.536 -10.907 2.682 1.00 95.88 72 SER A N 1
ATOM 568 C CA . SER A 1 72 ? -1.977 -10.631 2.693 1.00 95.88 72 SER A CA 1
ATOM 569 C C . SER A 1 72 ? -2.470 -9.928 3.958 1.00 95.88 72 SER A C 1
ATOM 571 O O . SER A 1 72 ? -1.858 -9.999 5.024 1.00 95.88 72 SER A O 1
ATOM 573 N N . ILE A 1 73 ? -3.596 -9.230 3.823 1.00 95.62 73 ILE A N 1
ATOM 574 C CA . ILE A 1 73 ? -4.268 -8.479 4.880 1.00 95.62 73 ILE A CA 1
ATOM 575 C C . ILE A 1 73 ? -5.691 -9.014 5.006 1.00 95.62 73 ILE A C 1
ATOM 577 O O . ILE A 1 73 ? -6.539 -8.786 4.143 1.00 95.62 73 ILE A O 1
ATOM 581 N N . GLU A 1 74 ? -5.972 -9.694 6.110 1.00 93.94 74 GLU A N 1
ATOM 582 C CA . GLU A 1 74 ? -7.314 -10.197 6.384 1.00 93.94 74 GLU A CA 1
ATOM 583 C C . GLU A 1 74 ? -8.323 -9.046 6.562 1.00 93.94 74 GLU A C 1
ATOM 585 O O . GLU A 1 74 ? -8.051 -8.028 7.215 1.00 93.94 74 GLU A O 1
ATOM 590 N N . GLY A 1 75 ? -9.502 -9.194 5.948 1.00 91.88 75 GLY A N 1
ATOM 591 C CA . GLY A 1 75 ? -10.579 -8.203 6.027 1.00 91.88 75 GLY A CA 1
ATOM 592 C C . GLY A 1 75 ? -10.177 -6.826 5.491 1.00 91.88 75 GLY A C 1
ATOM 593 O O . GLY A 1 75 ? -10.569 -5.802 6.059 1.00 91.88 75 GLY A O 1
ATOM 594 N N . PHE A 1 76 ? -9.322 -6.784 4.467 1.00 94.12 76 PHE A N 1
ATOM 595 C CA . PHE A 1 76 ? -8.939 -5.543 3.804 1.00 94.12 76 PHE A CA 1
ATOM 596 C C . PHE A 1 76 ? -10.143 -4.867 3.134 1.00 94.12 76 PHE A C 1
ATOM 598 O O . PHE A 1 76 ? -10.978 -5.518 2.511 1.00 94.12 76 PHE A O 1
ATOM 605 N N . SER A 1 77 ? -10.205 -3.540 3.243 1.00 92.44 77 SER A N 1
ATOM 606 C CA . SER A 1 77 ? -11.118 -2.689 2.482 1.00 92.44 77 SER A CA 1
ATOM 607 C C . SER A 1 77 ? -10.373 -1.425 2.062 1.00 92.44 77 SER A C 1
ATOM 609 O O . SER A 1 77 ? -9.575 -0.871 2.823 1.00 92.44 77 SER A O 1
ATOM 611 N N . LYS A 1 78 ? -10.639 -0.957 0.840 1.00 91.19 78 LYS A N 1
ATOM 612 C CA . LYS A 1 78 ? -9.989 0.227 0.266 1.00 91.19 78 LYS A CA 1
ATOM 613 C C . LYS A 1 78 ? -10.215 1.476 1.115 1.00 91.19 78 LYS A C 1
ATOM 615 O O . LYS A 1 78 ? -9.332 2.319 1.223 1.00 91.19 78 LYS A O 1
ATOM 620 N N . GLU A 1 79 ? -11.381 1.587 1.737 1.00 90.56 79 GLU A N 1
ATOM 621 C CA . GLU A 1 79 ? -11.792 2.723 2.565 1.00 90.56 79 GLU A CA 1
ATOM 622 C C . GLU A 1 79 ? -10.950 2.853 3.841 1.00 90.56 79 GLU A C 1
ATOM 624 O O . GLU A 1 79 ? -10.928 3.920 4.456 1.00 90.56 79 GLU A O 1
ATOM 629 N N . GLN A 1 80 ? -10.271 1.773 4.240 1.00 92.19 80 GLN A N 1
ATOM 630 C CA . GLN A 1 80 ? -9.352 1.753 5.374 1.00 92.19 80 GLN A CA 1
ATOM 631 C C . GLN A 1 80 ? -7.949 2.221 4.983 1.00 92.19 80 GLN A C 1
ATOM 633 O O . GLN A 1 80 ? -7.170 2.557 5.869 1.00 92.19 80 GLN A O 1
ATOM 638 N N . PHE A 1 81 ? -7.606 2.222 3.693 1.00 94.19 81 PHE A N 1
ATOM 639 C CA . PHE A 1 81 ? -6.252 2.498 3.231 1.00 94.19 81 PHE A CA 1
ATOM 640 C C . PHE A 1 81 ? -5.868 3.967 3.418 1.00 94.19 81 PHE A C 1
ATOM 642 O O . PHE A 1 81 ? -6.570 4.874 2.971 1.00 94.19 81 PHE A O 1
ATOM 649 N N . ILE A 1 82 ? -4.696 4.183 4.011 1.00 92.38 82 ILE A N 1
ATOM 650 C CA . ILE A 1 82 ? -4.076 5.489 4.205 1.00 92.38 82 ILE A CA 1
ATOM 651 C C . ILE A 1 82 ? -2.665 5.437 3.590 1.00 92.38 82 ILE A C 1
ATOM 653 O O . ILE A 1 82 ? -1.854 4.592 3.988 1.00 92.38 82 ILE A O 1
ATOM 657 N N . PRO A 1 83 ? -2.338 6.311 2.619 1.00 90.88 83 PRO A N 1
ATOM 658 C CA . PRO A 1 83 ? -0.984 6.405 2.086 1.00 90.88 83 PRO A CA 1
ATOM 659 C C . PRO A 1 83 ? -0.004 6.901 3.158 1.00 90.88 83 PRO A C 1
ATOM 661 O O . PRO A 1 83 ? -0.336 7.793 3.943 1.00 90.88 83 PRO A O 1
ATOM 664 N N . VAL A 1 84 ? 1.202 6.330 3.167 1.00 89.75 84 VAL A N 1
ATOM 665 C CA . VAL A 1 84 ? 2.297 6.741 4.053 1.00 89.75 84 VAL A CA 1
ATOM 666 C C . VAL A 1 84 ? 3.482 7.195 3.208 1.00 89.75 84 VAL A C 1
ATOM 668 O O . VAL A 1 84 ? 3.960 6.438 2.364 1.00 89.75 84 VAL A O 1
ATOM 671 N N . ASP A 1 85 ? 3.970 8.403 3.465 1.00 83.81 85 ASP A N 1
ATOM 672 C CA . ASP A 1 85 ? 5.222 8.911 2.9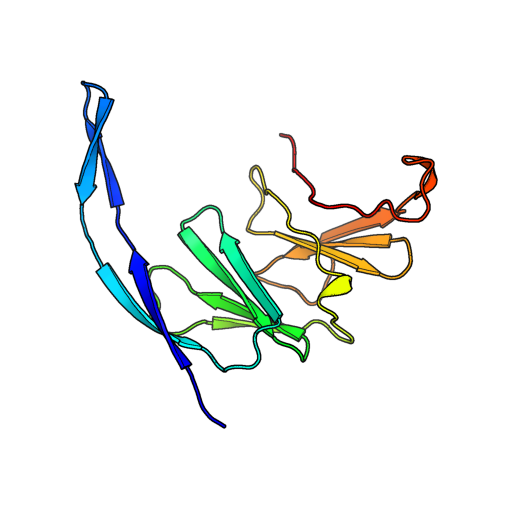15 1.00 83.81 85 ASP A CA 1
ATOM 673 C C . ASP A 1 85 ? 6.367 8.543 3.872 1.00 83.81 85 ASP A C 1
ATOM 675 O O . ASP A 1 85 ? 6.594 9.213 4.882 1.00 83.81 85 ASP A O 1
ATOM 679 N N . SER A 1 86 ? 7.059 7.434 3.588 1.00 72.88 86 SER A N 1
ATOM 680 C CA . SER A 1 86 ? 8.149 6.909 4.428 1.00 72.88 86 SER A CA 1
ATOM 681 C C . SER A 1 86 ? 9.462 7.687 4.206 1.00 72.88 86 SER A C 1
ATOM 683 O O . SER A 1 86 ? 9.996 7.747 3.087 1.00 72.88 86 SER A O 1
ATOM 685 N N . ALA A 1 87 ? 10.031 8.256 5.273 1.00 67.31 87 ALA A N 1
ATOM 686 C CA . ALA A 1 87 ? 11.210 9.129 5.221 1.00 67.31 87 ALA A CA 1
ATOM 687 C C . ALA A 1 87 ? 12.543 8.374 5.319 1.00 67.31 87 ALA A C 1
ATOM 689 O O . ALA A 1 87 ? 13.574 8.905 4.890 1.00 67.31 87 ALA A O 1
ATOM 690 N N . GLY A 1 88 ? 12.551 7.110 5.747 1.00 63.06 88 GLY A N 1
ATOM 691 C CA . GLY A 1 88 ? 13.777 6.297 5.752 1.00 63.06 88 GLY A CA 1
ATOM 692 C C . GLY A 1 88 ? 13.586 4.806 6.016 1.00 63.06 88 GLY A C 1
ATOM 693 O O . GLY A 1 88 ? 14.407 4.010 5.553 1.00 63.06 88 GLY A O 1
ATOM 694 N N . GLY A 1 89 ? 12.502 4.413 6.694 1.00 63.41 89 GLY A N 1
ATOM 695 C CA . GLY A 1 89 ? 12.089 3.014 6.782 1.00 63.41 89 GLY A CA 1
ATOM 696 C C . GLY A 1 89 ? 11.695 2.476 5.405 1.00 63.41 89 GLY A C 1
ATOM 697 O O . GLY A 1 89 ? 11.330 3.243 4.514 1.00 63.41 89 GLY A O 1
ATOM 698 N N . GLY A 1 90 ? 11.795 1.159 5.193 1.00 79.69 90 GLY A N 1
ATOM 699 C CA . GLY A 1 90 ? 11.302 0.517 3.966 1.00 79.69 90 GLY A CA 1
ATOM 700 C C . GLY A 1 90 ? 9.849 0.908 3.639 1.00 79.69 90 GLY A C 1
ATOM 701 O O . GLY A 1 90 ? 9.168 1.485 4.482 1.00 79.69 90 GLY A O 1
ATOM 702 N N . PRO A 1 91 ? 9.345 0.609 2.431 1.00 89.44 91 PRO A N 1
ATOM 703 C CA . PRO A 1 91 ? 8.041 1.101 2.000 1.00 89.44 91 PRO A CA 1
ATOM 704 C C . PRO A 1 91 ? 6.939 0.683 2.983 1.00 89.44 91 PRO A C 1
ATOM 706 O O . PRO A 1 91 ? 6.740 -0.511 3.234 1.00 89.44 91 PRO A O 1
ATOM 709 N N . THR A 1 92 ? 6.179 1.659 3.487 1.00 93.25 92 THR A N 1
ATOM 710 C CA . THR A 1 92 ? 5.038 1.436 4.386 1.00 93.25 92 THR A CA 1
ATOM 711 C C . THR A 1 92 ? 3.717 1.948 3.814 1.00 93.25 92 THR A C 1
ATOM 713 O O . THR A 1 92 ? 3.660 2.711 2.850 1.00 93.25 92 THR A O 1
ATOM 716 N N . PHE A 1 93 ? 2.625 1.476 4.400 1.00 94.31 93 PHE A N 1
ATOM 717 C CA . PHE A 1 93 ? 1.277 2.010 4.236 1.00 94.31 93 PHE A CA 1
ATOM 718 C C . PHE A 1 93 ? 0.543 1.896 5.571 1.00 94.31 93 PHE A C 1
ATOM 720 O O . PHE A 1 93 ? 1.016 1.221 6.487 1.00 94.31 93 PHE A O 1
ATOM 727 N N . ALA A 1 94 ? -0.609 2.543 5.697 1.00 94.56 94 ALA A N 1
ATOM 728 C CA . ALA A 1 94 ? -1.400 2.485 6.912 1.00 94.56 94 ALA A CA 1
ATOM 729 C C . ALA A 1 94 ? -2.832 2.034 6.636 1.00 94.56 94 ALA A C 1
ATOM 731 O O . ALA A 1 94 ? -3.366 2.226 5.542 1.00 94.56 94 ALA A O 1
ATOM 732 N N . LEU A 1 95 ? -3.452 1.429 7.646 1.00 94.38 95 LEU A N 1
ATOM 733 C CA . LEU A 1 95 ? -4.864 1.070 7.646 1.00 94.38 95 LEU A CA 1
ATOM 734 C C . LEU A 1 95 ? -5.565 1.679 8.857 1.00 94.38 95 LEU A C 1
ATOM 736 O O . LEU A 1 95 ? -5.075 1.555 9.977 1.00 94.38 95 LEU A O 1
ATOM 740 N N . ASN A 1 96 ? -6.741 2.266 8.649 1.00 91.38 96 ASN A N 1
ATOM 741 C CA . ASN A 1 96 ? -7.662 2.595 9.732 1.00 91.38 96 ASN A CA 1
ATOM 742 C C . ASN A 1 96 ? -8.528 1.373 10.069 1.00 91.38 96 ASN A C 1
ATOM 744 O O . ASN A 1 96 ? -9.447 1.017 9.327 1.00 91.38 96 ASN A O 1
ATOM 748 N N . LYS A 1 97 ? -8.242 0.740 11.206 1.00 88.69 97 LYS A N 1
ATOM 749 C CA . LYS A 1 97 ? -8.974 -0.407 11.745 1.00 88.69 97 LYS A CA 1
ATOM 750 C C . LYS A 1 97 ? -9.765 0.021 12.980 1.00 88.69 97 LYS A C 1
ATOM 752 O O . LYS A 1 97 ? -9.327 -0.156 14.111 1.00 88.69 97 LYS A O 1
ATOM 757 N N . GLY A 1 98 ? -10.944 0.600 12.748 1.00 80.75 98 GLY A N 1
ATOM 758 C CA . GLY A 1 98 ? -11.918 0.872 13.811 1.00 80.75 98 GLY A CA 1
ATOM 759 C C . GLY A 1 98 ? -11.414 1.834 14.890 1.00 80.75 98 GLY A C 1
ATOM 760 O O . GLY A 1 98 ? -11.587 1.560 16.072 1.00 80.75 98 GLY A O 1
ATOM 761 N N . GLY A 1 99 ? -10.774 2.940 14.492 1.00 79.94 99 GLY A N 1
ATOM 762 C CA . GLY A 1 99 ? -10.241 3.929 15.438 1.00 79.94 99 GLY A CA 1
ATOM 763 C C . GLY A 1 99 ? -8.789 3.682 15.847 1.00 79.94 99 GLY A C 1
ATOM 764 O O . GLY A 1 99 ? -8.281 4.360 16.732 1.00 79.94 99 GLY A O 1
ATOM 765 N N . LYS A 1 100 ? -8.099 2.752 15.182 1.00 88.62 100 LYS A N 1
ATOM 766 C CA . LYS A 1 100 ? -6.649 2.570 15.282 1.00 88.62 100 LYS A CA 1
ATOM 767 C C . LYS A 1 100 ? -6.013 2.690 13.910 1.00 88.62 100 LYS A C 1
ATOM 769 O O . LYS A 1 100 ? -6.554 2.182 12.929 1.00 88.62 100 LYS A O 1
ATOM 774 N N . ILE A 1 101 ? -4.866 3.347 13.851 1.00 91.25 101 ILE A N 1
ATOM 775 C CA . ILE A 1 101 ? -4.016 3.387 12.666 1.00 91.25 101 ILE A CA 1
ATOM 776 C C . ILE A 1 101 ? -2.953 2.317 12.837 1.00 91.25 101 ILE A C 1
ATOM 778 O O . ILE A 1 101 ? -2.137 2.388 13.751 1.00 91.25 101 ILE A O 1
ATOM 782 N N . GLU A 1 102 ? -2.948 1.346 11.937 1.00 94.56 102 GLU A N 1
ATOM 783 C CA . GLU A 1 102 ? -1.913 0.325 11.854 1.00 94.56 102 GLU A CA 1
ATOM 784 C C . GLU A 1 102 ? -0.988 0.653 10.688 1.00 94.56 102 GLU A C 1
ATOM 786 O O . GLU A 1 102 ? -1.413 0.601 9.533 1.00 94.56 102 GLU A O 1
ATOM 791 N N . VAL A 1 103 ? 0.275 0.963 10.969 1.00 93.94 103 VAL A N 1
ATOM 792 C CA . VAL A 1 103 ? 1.296 1.110 9.926 1.00 93.94 103 VAL A CA 1
ATOM 793 C C . VAL A 1 103 ? 1.881 -0.264 9.641 1.00 93.94 103 VAL A C 1
ATOM 795 O O . VAL A 1 103 ? 2.321 -0.962 10.553 1.00 93.94 103 VAL A O 1
ATOM 798 N N . ARG A 1 104 ? 1.887 -0.661 8.374 1.00 95.00 104 ARG A N 1
ATOM 799 C CA . ARG A 1 104 ? 2.310 -1.976 7.884 1.00 95.00 104 ARG A CA 1
ATOM 800 C C . ARG A 1 104 ? 3.381 -1.806 6.806 1.00 95.00 104 ARG A C 1
ATOM 802 O O . ARG A 1 104 ? 3.463 -0.772 6.144 1.00 95.00 104 ARG A O 1
ATOM 809 N N . SER A 1 105 ? 4.220 -2.825 6.648 1.00 94.12 105 SER A N 1
ATOM 810 C CA . SER A 1 105 ? 5.236 -2.877 5.593 1.00 94.12 105 SER A CA 1
ATOM 811 C C . SER A 1 105 ? 4.624 -3.416 4.308 1.00 94.12 105 SER A C 1
ATOM 813 O O . SER A 1 105 ? 3.941 -4.438 4.346 1.00 94.12 105 SER A O 1
ATOM 815 N N . TRP A 1 106 ? 4.935 -2.813 3.161 1.00 94.12 106 TRP A N 1
ATOM 816 C CA . TRP A 1 106 ? 4.611 -3.425 1.866 1.00 94.12 106 TRP A CA 1
ATOM 817 C C . TRP A 1 106 ? 5.316 -4.777 1.673 1.00 94.12 106 TRP A C 1
ATOM 819 O O . TRP A 1 106 ? 4.800 -5.626 0.957 1.00 94.12 106 TRP A O 1
ATOM 829 N N . ASN A 1 107 ? 6.465 -5.001 2.323 1.00 92.62 107 ASN A N 1
ATOM 830 C CA . ASN A 1 107 ? 7.243 -6.244 2.209 1.00 92.62 107 ASN A CA 1
ATOM 831 C C . ASN A 1 107 ? 6.769 -7.368 3.147 1.00 92.62 107 ASN A C 1
ATOM 833 O O . ASN A 1 107 ? 7.182 -8.507 2.975 1.00 92.62 107 ASN A O 1
ATOM 837 N N . ALA A 1 108 ? 5.988 -7.037 4.177 1.00 94.75 108 ALA A N 1
ATOM 838 C CA . ALA A 1 108 ? 5.508 -7.978 5.192 1.00 94.75 108 ALA A CA 1
ATOM 839 C C . ALA A 1 108 ? 4.213 -7.420 5.812 1.00 94.75 108 ALA A C 1
ATOM 841 O O . ALA A 1 108 ? 4.241 -6.846 6.909 1.00 94.75 108 ALA A O 1
ATOM 842 N N . PRO A 1 109 ? 3.093 -7.470 5.074 1.00 96.12 109 PRO A N 1
ATOM 843 C CA . PRO A 1 109 ? 1.879 -6.740 5.416 1.00 96.12 109 PRO A CA 1
ATOM 844 C C . PRO A 1 109 ? 1.067 -7.372 6.548 1.00 96.12 109 PRO A C 1
ATOM 846 O O . PRO A 1 109 ? 0.188 -6.698 7.078 1.00 96.12 109 PRO A O 1
ATOM 849 N N . GLU A 1 110 ? 1.319 -8.626 6.935 1.00 96.31 110 GLU A N 1
ATOM 850 C CA . GLU A 1 110 ? 0.497 -9.387 7.888 1.00 96.31 110 GLU A CA 1
ATOM 851 C C . GLU A 1 110 ? 0.514 -8.780 9.292 1.00 96.31 110 GLU A C 1
ATOM 853 O O . GLU A 1 110 ? -0.502 -8.791 9.994 1.00 96.31 110 GLU A O 1
ATOM 858 N N . LYS A 1 111 ? 1.663 -8.234 9.703 1.00 93.81 111 LYS A N 1
ATOM 859 C CA . LYS A 1 111 ? 1.877 -7.684 11.044 1.00 93.81 111 LYS A CA 1
ATOM 860 C C . LYS A 1 111 ? 2.106 -6.172 10.975 1.00 93.81 111 LYS A C 1
ATOM 862 O O . LYS A 1 111 ? 2.978 -5.732 10.226 1.00 93.81 111 LYS A O 1
ATOM 867 N N . PRO A 1 112 ? 1.370 -5.370 11.766 1.00 93.75 112 PRO A N 1
ATOM 868 C CA . PRO A 1 112 ? 1.688 -3.960 11.938 1.00 93.75 112 PRO A CA 1
ATOM 869 C C . PRO A 1 112 ? 3.114 -3.777 12.464 1.00 93.75 112 PRO A C 1
ATOM 871 O O . PRO A 1 112 ? 3.535 -4.469 13.389 1.00 93.75 112 PRO A O 1
ATOM 874 N N . LEU A 1 113 ? 3.837 -2.823 11.884 1.00 92.56 113 LEU A N 1
ATOM 875 C CA . LEU A 1 113 ? 5.103 -2.315 12.409 1.00 92.56 113 LEU A CA 1
ATOM 876 C C . LEU A 1 113 ? 4.862 -1.460 13.654 1.00 92.56 113 LEU A C 1
ATOM 878 O O . LEU A 1 113 ? 5.640 -1.498 14.602 1.00 92.56 113 LEU A O 1
ATOM 882 N N . THR A 1 114 ? 3.779 -0.683 13.639 1.00 91.19 114 THR A N 1
ATOM 883 C CA . THR A 1 114 ? 3.350 0.154 14.757 1.00 91.19 114 THR A CA 1
ATOM 884 C C . THR A 1 114 ? 1.846 0.408 14.684 1.00 91.19 114 THR A C 1
ATOM 886 O O . THR A 1 114 ? 1.234 0.295 13.616 1.00 91.19 114 THR A O 1
ATOM 889 N N . ILE A 1 115 ? 1.249 0.708 15.834 1.00 91.88 115 ILE A N 1
ATOM 890 C CA . ILE A 1 115 ? -0.182 0.955 15.995 1.00 91.88 115 ILE A CA 1
ATOM 891 C C . ILE A 1 115 ? -0.351 2.205 16.852 1.00 91.88 115 ILE A C 1
ATOM 893 O O . ILE A 1 115 ? 0.255 2.309 17.917 1.00 91.88 115 ILE A O 1
ATOM 897 N N . PHE A 1 116 ? -1.200 3.123 16.406 1.00 87.44 116 PHE A N 1
ATOM 898 C CA . PHE A 1 116 ? -1.544 4.333 17.146 1.00 87.44 116 PHE A CA 1
ATOM 899 C C . PHE A 1 116 ? -3.057 4.442 17.288 1.00 87.44 116 PHE A C 1
ATOM 901 O O . PHE A 1 116 ? -3.798 4.087 16.366 1.00 87.44 116 PHE A O 1
ATOM 908 N N . ASP A 1 117 ? -3.518 4.967 18.418 1.00 83.69 117 ASP A N 1
ATOM 909 C CA . ASP A 1 117 ? -4.928 5.295 18.580 1.00 83.69 117 ASP A CA 1
ATOM 910 C C . ASP A 1 117 ? -5.271 6.515 17.714 1.00 83.69 117 ASP A C 1
ATOM 912 O O . ASP A 1 117 ? -4.589 7.545 17.728 1.00 83.69 117 ASP A O 1
ATOM 916 N N . TYR A 1 118 ? -6.322 6.383 16.906 1.00 73.38 118 TYR A N 1
ATOM 917 C CA . TYR A 1 118 ? -6.848 7.477 16.107 1.00 73.38 118 TYR A CA 1
ATOM 918 C C . TYR A 1 118 ? -7.882 8.241 16.921 1.00 73.38 118 TYR A C 1
ATOM 920 O O . TYR A 1 118 ? -9.035 7.829 17.051 1.00 73.38 118 TYR A O 1
ATOM 928 N N . HIS A 1 119 ? -7.472 9.393 17.434 1.00 67.75 119 HIS A N 1
ATOM 929 C CA . HIS A 1 119 ? -8.387 10.325 18.070 1.00 67.75 119 HIS A CA 1
ATOM 930 C C . HIS A 1 119 ? -8.980 11.237 16.997 1.00 67.75 119 HIS A C 1
ATOM 932 O O . HIS A 1 119 ? -8.374 12.236 16.604 1.00 67.75 119 HIS A O 1
ATOM 938 N N . SER A 1 120 ? -10.188 10.905 16.531 1.00 60.59 120 SER A N 1
ATOM 939 C CA . SER A 1 120 ? -10.964 11.763 15.623 1.00 60.59 120 SER A CA 1
ATOM 940 C C . SER A 1 120 ? -11.136 13.178 16.177 1.00 60.59 120 SER A C 1
ATOM 942 O O . SER A 1 120 ? -11.293 14.114 15.413 1.00 60.59 120 SER A O 1
ATOM 944 N N . GLU A 1 121 ? -11.025 13.343 17.497 1.00 58.91 121 GLU A N 1
ATOM 945 C CA . GLU A 1 121 ? -11.107 14.605 18.238 1.00 58.91 121 GLU A CA 1
ATOM 946 C C . GLU A 1 121 ? -10.084 15.667 17.801 1.00 58.91 121 GLU A C 1
ATOM 948 O O . GLU A 1 121 ? -10.311 16.858 18.018 1.00 58.91 121 GLU A O 1
ATOM 953 N N . ALA A 1 122 ? -8.992 15.270 17.131 1.00 57.50 122 ALA A N 1
ATOM 954 C CA . ALA A 1 122 ? -8.058 16.212 16.511 1.00 57.50 122 ALA A CA 1
ATOM 955 C C . ALA A 1 122 ? -8.717 17.053 15.397 1.00 57.50 122 ALA A C 1
ATOM 957 O O . ALA A 1 122 ? -8.269 18.164 15.114 1.00 57.50 122 ALA A O 1
ATOM 958 N N . CYS A 1 123 ? -9.805 16.558 14.795 1.00 58.06 123 CYS A N 1
ATOM 959 C CA . CYS A 1 123 ? -10.650 17.319 13.887 1.00 58.06 123 CYS A CA 1
ATOM 960 C C . CYS A 1 123 ? -12.109 17.321 14.372 1.00 58.06 123 CYS A C 1
ATOM 962 O O . CYS A 1 123 ? -12.735 16.286 14.556 1.00 58.06 123 CYS A O 1
ATOM 964 N N . LYS A 1 124 ? -12.699 18.509 14.527 1.00 55.22 124 LYS A N 1
ATOM 965 C CA . LYS A 1 124 ? -14.074 18.680 15.039 1.00 55.22 124 LYS A CA 1
ATOM 966 C C . LYS A 1 124 ? -15.185 18.245 14.067 1.00 55.22 124 LYS A C 1
ATOM 968 O O . LYS A 1 124 ? -16.358 18.412 14.387 1.00 55.22 124 LYS A O 1
ATOM 973 N N . ASP A 1 125 ? -14.834 17.726 12.895 1.00 60.84 125 ASP A N 1
ATOM 974 C CA . ASP A 1 125 ? -15.773 17.265 11.877 1.00 60.84 125 ASP A CA 1
ATOM 975 C C . ASP A 1 125 ? -15.809 15.731 11.849 1.00 60.84 125 ASP A C 1
ATOM 977 O O . ASP A 1 125 ? -14.785 15.074 11.693 1.00 60.84 125 ASP A O 1
ATOM 981 N N . SER A 1 126 ? -17.002 15.146 11.954 1.00 57.78 126 SER A N 1
ATOM 982 C CA . SER A 1 126 ? -17.210 13.692 11.853 1.00 57.78 126 SER A CA 1
ATOM 983 C C . SER A 1 126 ? -16.803 13.078 10.502 1.00 57.78 126 SER A C 1
ATOM 985 O O . SER A 1 126 ? -16.651 11.862 10.398 1.00 57.78 126 SER A O 1
ATOM 987 N N . SER A 1 127 ? -16.641 13.902 9.464 1.00 63.97 127 SER A N 1
ATOM 988 C CA . SER A 1 127 ? -16.165 13.501 8.138 1.00 63.97 127 SER A CA 1
ATOM 989 C C . SER A 1 127 ? -14.642 13.518 8.011 1.00 63.97 127 SER A C 1
ATOM 991 O O . SER A 1 127 ? -14.109 12.984 7.033 1.00 63.97 127 SER A O 1
ATOM 993 N N . CYS A 1 128 ? -13.930 14.081 8.993 1.00 65.81 128 CYS A N 1
ATOM 994 C CA . CYS A 1 128 ? -12.479 14.083 8.987 1.00 65.81 128 CYS A CA 1
ATOM 995 C C . CYS A 1 128 ? -11.941 12.657 9.063 1.00 65.81 128 CYS A C 1
ATOM 997 O O . CYS A 1 128 ? -12.188 11.908 10.007 1.00 65.81 128 CYS A O 1
ATOM 999 N N . LYS A 1 129 ? -11.160 12.304 8.046 1.00 71.19 129 LYS A N 1
ATOM 1000 C CA . LYS A 1 129 ? -10.375 11.077 7.973 1.00 71.19 129 LYS A CA 1
ATOM 1001 C C . LYS A 1 129 ? -8.926 11.455 7.718 1.00 71.19 129 LYS A C 1
ATOM 1003 O O . LYS A 1 129 ? -8.637 12.508 7.154 1.00 71.19 129 LYS A O 1
ATOM 1008 N N . VAL A 1 130 ? -8.013 10.582 8.118 1.00 77.38 130 VAL A N 1
ATOM 1009 C CA . VAL A 1 130 ? -6.591 10.745 7.808 1.00 77.38 130 VAL A CA 1
ATOM 1010 C C . VAL A 1 130 ? -6.411 10.527 6.310 1.00 77.38 130 VAL A C 1
ATOM 1012 O O . VAL A 1 130 ? -6.668 9.435 5.808 1.00 77.38 130 VAL A O 1
ATOM 1015 N N . ALA A 1 131 ? -6.009 11.579 5.599 1.00 80.31 131 ALA A N 1
ATOM 1016 C CA . ALA A 1 131 ? -5.785 11.521 4.157 1.00 80.31 131 ALA A CA 1
ATOM 1017 C C . ALA A 1 131 ? -4.414 10.921 3.803 1.00 80.31 131 ALA A C 1
ATOM 1019 O O . ALA A 1 131 ? -4.293 10.236 2.790 1.00 80.31 131 ALA A O 1
ATOM 1020 N N . SER A 1 132 ? -3.400 11.163 4.637 1.00 82.94 132 SER A N 1
ATOM 1021 C CA . SER A 1 132 ? -2.045 10.622 4.517 1.00 82.94 132 SER A CA 1
ATOM 1022 C C . SER A 1 132 ? -1.317 10.678 5.863 1.00 82.94 132 SER A C 1
ATOM 1024 O O . SER A 1 132 ? -1.746 11.376 6.785 1.00 82.94 132 SER A O 1
ATOM 1026 N N . ILE A 1 133 ? -0.217 9.937 5.975 1.00 84.19 133 ILE A N 1
ATOM 1027 C CA . ILE A 1 133 ? 0.730 10.000 7.094 1.00 84.19 133 ILE A CA 1
ATOM 1028 C C . ILE A 1 133 ? 2.112 10.271 6.513 1.00 84.19 133 ILE A C 1
ATOM 1030 O O . ILE A 1 133 ? 2.506 9.620 5.551 1.00 84.19 133 ILE A O 1
ATOM 1034 N N . SER A 1 134 ? 2.866 11.183 7.114 1.00 82.50 134 SER A N 1
ATOM 1035 C CA . SER A 1 134 ? 4.265 11.417 6.754 1.00 82.50 134 SER A CA 1
ATOM 1036 C C . SER A 1 134 ? 5.150 11.021 7.926 1.00 82.50 134 SER A C 1
ATOM 1038 O O . SER A 1 134 ? 4.930 11.458 9.055 1.00 82.50 134 SER A O 1
ATOM 1040 N N . GLU A 1 135 ? 6.138 10.174 7.666 1.00 77.62 135 GLU A N 1
ATOM 1041 C CA . GLU A 1 135 ? 7.202 9.893 8.625 1.00 77.62 135 GLU A CA 1
ATOM 1042 C C . GLU A 1 135 ? 8.167 11.091 8.631 1.00 77.62 135 GLU A C 1
ATOM 1044 O O . GLU A 1 135 ? 8.543 11.589 7.572 1.00 77.62 135 GLU A O 1
ATOM 1049 N N . ILE A 1 136 ? 8.537 11.591 9.811 1.00 73.56 136 ILE A N 1
ATOM 1050 C CA . ILE A 1 136 ? 9.490 12.699 9.968 1.00 73.56 136 ILE A CA 1
ATOM 1051 C C . ILE A 1 136 ? 10.731 12.122 10.651 1.00 73.56 136 ILE A C 1
ATOM 1053 O O . ILE A 1 136 ? 10.602 11.509 11.711 1.00 73.56 136 ILE A O 1
ATOM 1057 N N . ASN A 1 137 ? 11.900 12.302 10.030 1.00 59.94 137 ASN A N 1
ATOM 1058 C CA . ASN A 1 137 ? 13.208 11.942 10.590 1.00 59.94 137 ASN A CA 1
ATOM 1059 C C . ASN A 1 137 ? 13.860 13.139 11.279 1.00 59.94 137 ASN A C 1
ATOM 1061 O O . ASN A 1 137 ? 13.738 14.256 10.724 1.00 59.94 137 ASN A O 1
#

Sequence (137 aa):
MERNRSFLTAFEVHVSGDDTLDTQQVTEQVMTLNNDFAVTRTLRRGENGFIDNVGRVFINRRDSADPELTGSIEGFSKEQFIPVDSAGGGPTFALNKGGKIEVRSWNAPEKPLTIFDYHSEACKDSSCKVASISEIN

Radius of gyration: 17.2 Å; chains: 1; bounding box: 43×37×40 Å

Organism: NCBI:txid2079535